Protein AF-A0A3E4WNF4-F1 (afdb_monomer_lite)

pLDDT: mean 81.32, std 9.63, range [61.69, 94.94]

Foldseek 3Di:
DVVCCCPVVVNCVVVVVVLVVVVVVLVVQVEAEEFQAPDPDDDDPPHYHHYDDSPVVQCVPVVNRSDGPD

Organism: NCBI:txid39491

Sequence (70 aa):
PLYDEIYNKHNRSYFEALEVKAEKMAKKYDCAFVDNEMPYGRVPQGHPVIVDYFYHEEIRGTENTGKRNR

Secondary structure (DSSP, 8-state):
-HHHHHHTS---HHHHHHHHHHHHHHHHTT--EEES-S---PPPTT-PPEEE-TTTTTTTTTTT------

Radius of gyration: 13.79 Å; chains: 1; bounding box: 31×30×34 Å

Structure (mmCIF, N/CA/C/O backbone):
data_AF-A0A3E4WNF4-F1
#
_entry.id   AF-A0A3E4WNF4-F1
#
loop_
_atom_site.group_PDB
_atom_site.id
_atom_site.type_symbol
_atom_site.label_atom_id
_atom_site.label_alt_id
_atom_site.label_comp_id
_atom_site.label_asym_id
_atom_site.label_entity_id
_atom_site.label_seq_id
_atom_site.pdbx_PDB_ins_code
_atom_site.Cartn_x
_atom_site.Cartn_y
_atom_site.Cartn_z
_atom_site.occupancy
_atom_site.B_iso_or_equiv
_atom_site.auth_seq_id
_atom_site.auth_comp_id
_atom_site.auth_asym_id
_atom_site.auth_atom_id
_atom_site.pdbx_PDB_model_num
ATOM 1 N N . PRO A 1 1 ? 6.148 6.228 -20.178 1.00 81.44 1 PRO A N 1
ATOM 2 C CA . PRO A 1 1 ? 4.843 6.382 -19.484 1.00 81.44 1 PRO A CA 1
ATOM 3 C C . PRO A 1 1 ? 4.890 5.602 -18.163 1.00 81.44 1 PRO A C 1
ATOM 5 O O . PRO A 1 1 ? 5.706 4.696 -18.060 1.00 81.44 1 PRO A O 1
ATOM 8 N N . LEU A 1 2 ? 4.053 5.937 -17.177 1.00 83.38 2 LEU A N 1
ATOM 9 C CA . LEU A 1 2 ? 4.161 5.435 -15.796 1.00 83.38 2 LEU A CA 1
ATOM 10 C C . LEU A 1 2 ? 4.232 3.898 -15.670 1.00 83.38 2 LEU A C 1
ATOM 12 O O . LEU A 1 2 ? 5.017 3.377 -14.888 1.00 83.38 2 LEU A O 1
ATOM 16 N N . TYR A 1 3 ? 3.466 3.170 -16.486 1.00 83.94 3 TYR A N 1
ATOM 17 C CA . TYR A 1 3 ? 3.500 1.703 -16.523 1.00 83.94 3 TYR A CA 1
ATOM 18 C C . TYR A 1 3 ? 4.903 1.146 -16.829 1.00 83.94 3 TYR A C 1
ATOM 20 O O . TYR A 1 3 ? 5.353 0.205 -16.186 1.00 83.94 3 TYR A O 1
ATOM 28 N N . ASP A 1 4 ? 5.607 1.753 -17.788 1.00 87.19 4 ASP A N 1
ATOM 29 C CA . ASP A 1 4 ? 6.967 1.361 -18.183 1.00 87.19 4 ASP A CA 1
ATOM 30 C C . ASP A 1 4 ? 7.975 1.609 -17.053 1.00 87.19 4 ASP A C 1
ATOM 32 O O . ASP A 1 4 ? 8.837 0.780 -16.783 1.00 87.19 4 ASP A O 1
ATOM 36 N N . GLU A 1 5 ? 7.835 2.724 -16.338 1.00 86.94 5 GLU A N 1
ATOM 37 C CA . GLU A 1 5 ? 8.703 3.037 -15.201 1.00 86.94 5 GLU A CA 1
ATOM 38 C C . GLU A 1 5 ? 8.527 2.026 -14.068 1.00 86.94 5 GLU A C 1
ATOM 40 O O . GLU A 1 5 ? 9.515 1.555 -13.509 1.00 86.94 5 GLU A O 1
ATOM 45 N N . ILE A 1 6 ? 7.285 1.647 -13.780 1.00 84.19 6 ILE A N 1
ATOM 46 C CA . ILE A 1 6 ? 6.960 0.721 -12.697 1.00 84.19 6 ILE A CA 1
ATOM 47 C C . ILE A 1 6 ? 7.389 -0.709 -13.036 1.00 84.19 6 ILE A C 1
ATOM 49 O O . ILE A 1 6 ? 8.104 -1.327 -12.252 1.00 84.19 6 ILE A O 1
ATOM 53 N N . TYR A 1 7 ? 6.989 -1.232 -14.198 1.00 82.00 7 TYR A N 1
ATOM 54 C CA . TYR A 1 7 ? 7.158 -2.655 -14.508 1.00 82.00 7 TYR A CA 1
ATOM 55 C C . TYR A 1 7 ? 8.439 -2.972 -15.284 1.00 82.00 7 TYR A C 1
ATOM 57 O O . TYR A 1 7 ? 9.055 -4.002 -15.032 1.00 82.00 7 TYR A O 1
ATOM 65 N N . ASN A 1 8 ? 8.879 -2.095 -16.194 1.00 85.75 8 ASN A N 1
ATOM 66 C CA . ASN A 1 8 ? 10.075 -2.353 -17.009 1.00 85.75 8 ASN A CA 1
ATOM 67 C C . ASN A 1 8 ? 11.347 -1.771 -16.382 1.00 85.75 8 ASN A C 1
ATOM 69 O O . ASN A 1 8 ? 12.429 -2.323 -16.566 1.00 85.75 8 ASN A O 1
ATOM 73 N N . LYS A 1 9 ? 11.237 -0.659 -15.641 1.00 88.56 9 LYS A N 1
ATOM 74 C CA . LYS A 1 9 ? 12.373 -0.038 -14.931 1.00 88.56 9 LYS A CA 1
ATOM 75 C C . LYS A 1 9 ? 12.393 -0.338 -13.433 1.00 88.56 9 LYS A 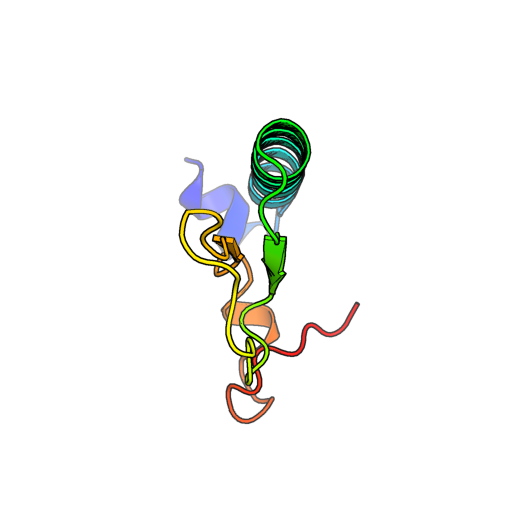C 1
ATOM 77 O O . LYS A 1 9 ? 13.285 0.152 -12.745 1.00 88.56 9 LYS A O 1
ATOM 82 N N . HIS A 1 10 ? 11.426 -1.113 -12.935 1.00 82.75 10 HIS A N 1
ATOM 83 C CA . HIS A 1 10 ? 11.279 -1.471 -11.521 1.00 82.75 10 HIS A CA 1
ATOM 84 C C . HIS A 1 10 ? 11.261 -0.261 -10.569 1.00 82.75 10 HIS A C 1
ATOM 86 O O . HIS A 1 10 ? 11.647 -0.364 -9.404 1.00 82.75 10 HIS A O 1
ATOM 92 N N . ASN A 1 11 ? 10.815 0.903 -11.052 1.00 86.94 11 ASN A N 1
ATOM 93 C CA . ASN A 1 11 ? 10.734 2.116 -10.254 1.00 86.94 11 ASN A CA 1
ATOM 94 C C . ASN A 1 11 ? 9.424 2.138 -9.457 1.00 86.94 11 ASN A C 1
ATOM 96 O O . ASN A 1 11 ? 8.351 2.436 -9.983 1.00 86.94 11 ASN A O 1
ATOM 100 N N . ARG A 1 12 ? 9.534 1.860 -8.158 1.00 84.69 12 ARG A N 1
ATOM 101 C CA . ARG A 1 12 ? 8.399 1.784 -7.228 1.00 84.69 12 ARG A CA 1
ATOM 102 C C . ARG A 1 12 ? 8.078 3.106 -6.536 1.00 84.69 12 ARG A C 1
ATOM 104 O O . ARG A 1 12 ? 7.082 3.173 -5.821 1.00 84.69 12 ARG A O 1
ATOM 111 N N . SER A 1 13 ? 8.835 4.175 -6.793 1.00 89.31 13 SER A N 1
ATOM 112 C CA . SER A 1 13 ? 8.667 5.460 -6.099 1.00 89.31 13 SER A CA 1
ATOM 113 C C . SER A 1 13 ? 7.265 6.052 -6.249 1.00 89.31 13 SER A C 1
ATOM 115 O O . SER A 1 13 ? 6.788 6.764 -5.367 1.00 89.31 13 SER A O 1
ATOM 117 N N . TYR A 1 14 ? 6.570 5.748 -7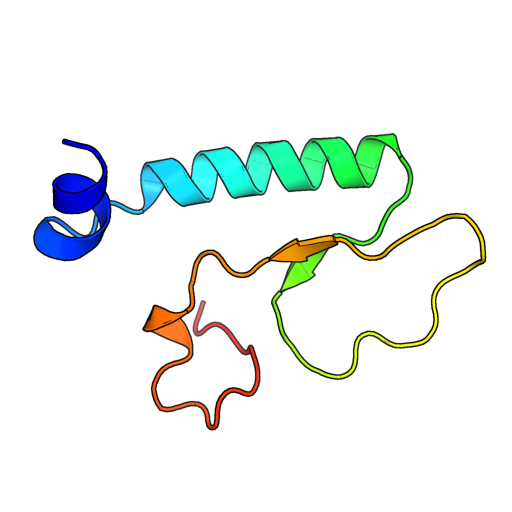.349 1.00 89.00 14 TYR A N 1
ATOM 118 C CA . TYR A 1 14 ? 5.175 6.148 -7.516 1.00 89.00 14 TYR A CA 1
ATOM 119 C C . TYR A 1 14 ? 4.234 5.442 -6.526 1.00 89.00 14 TYR A C 1
ATOM 121 O O . TYR A 1 14 ? 3.387 6.101 -5.920 1.00 89.00 14 TYR A O 1
ATOM 129 N N . PHE A 1 15 ? 4.391 4.127 -6.339 1.00 88.75 15 PHE A N 1
ATOM 130 C CA . PHE A 1 15 ? 3.595 3.358 -5.380 1.00 88.75 15 PHE A CA 1
ATOM 131 C C . PHE A 1 15 ? 3.933 3.736 -3.941 1.00 88.75 15 PHE A C 1
ATOM 133 O O . PHE A 1 15 ? 3.014 3.983 -3.171 1.00 88.75 15 PHE A O 1
ATOM 140 N N . GLU A 1 16 ? 5.210 3.929 -3.611 1.00 89.31 16 GLU A N 1
ATOM 141 C CA . GLU A 1 16 ? 5.632 4.413 -2.288 1.00 89.31 16 GLU A CA 1
ATOM 142 C C . GLU A 1 16 ? 5.005 5.780 -1.961 1.00 89.31 16 GLU A C 1
ATOM 144 O O . GLU A 1 16 ? 4.493 6.016 -0.865 1.00 89.31 16 GLU A O 1
ATOM 149 N N . ALA A 1 17 ? 4.976 6.696 -2.936 1.00 92.38 17 ALA A N 1
ATOM 150 C CA . ALA A 1 17 ? 4.344 8.000 -2.758 1.00 92.38 17 ALA A CA 1
ATOM 151 C C . ALA A 1 17 ? 2.817 7.905 -2.583 1.00 92.38 17 ALA A C 1
ATOM 153 O O . ALA A 1 17 ? 2.229 8.733 -1.878 1.00 92.38 17 ALA A O 1
ATOM 154 N N . LEU A 1 18 ? 2.162 6.933 -3.228 1.00 91.62 18 LEU A N 1
ATOM 155 C CA . LEU A 1 18 ? 0.736 6.655 -3.042 1.00 91.62 18 LEU A CA 1
ATOM 156 C C . LEU A 1 18 ? 0.451 6.015 -1.683 1.00 91.62 18 LEU A C 1
ATOM 158 O O . LEU A 1 18 ? -0.473 6.463 -1.008 1.00 91.62 18 LEU A O 1
ATOM 162 N N . GLU A 1 19 ? 1.263 5.050 -1.261 1.00 91.62 19 GLU A N 1
ATOM 163 C CA . GLU A 1 19 ? 1.187 4.372 0.037 1.00 91.62 19 GLU A CA 1
ATOM 164 C C . GLU A 1 19 ? 1.267 5.400 1.174 1.00 91.62 19 GLU A C 1
ATOM 166 O O . GLU A 1 19 ? 0.366 5.483 2.004 1.00 91.62 19 GLU A O 1
ATOM 171 N N . VAL A 1 20 ? 2.241 6.318 1.130 1.00 92.94 20 VAL A N 1
ATOM 172 C CA . VAL A 1 20 ? 2.368 7.406 2.119 1.00 92.94 20 VAL A CA 1
ATOM 173 C C . VAL A 1 20 ? 1.145 8.331 2.132 1.00 92.94 20 VAL A C 1
ATOM 175 O O . VAL A 1 20 ? 0.739 8.824 3.189 1.00 92.94 20 VAL A O 1
ATOM 178 N N . LYS A 1 21 ? 0.549 8.623 0.970 1.00 94.31 21 LYS A N 1
ATOM 179 C CA . LYS A 1 21 ? -0.668 9.450 0.899 1.00 94.31 21 LYS A CA 1
ATOM 180 C C . LYS A 1 21 ? -1.878 8.716 1.476 1.00 94.31 21 LYS A C 1
ATOM 182 O O . LYS A 1 21 ? -2.647 9.334 2.213 1.00 94.31 21 LYS A O 1
ATOM 187 N N . ALA A 1 22 ? -2.033 7.435 1.156 1.00 91.62 22 ALA A N 1
ATOM 188 C CA . ALA A 1 22 ? -3.116 6.595 1.649 1.00 91.62 22 ALA A CA 1
ATOM 189 C C . ALA A 1 22 ? -3.006 6.388 3.164 1.00 91.62 22 ALA A C 1
ATOM 191 O O . ALA A 1 22 ? -3.980 6.616 3.874 1.00 91.62 22 ALA A O 1
ATOM 192 N N . GLU A 1 23 ? -1.812 6.096 3.680 1.00 92.06 23 GLU A N 1
ATOM 193 C CA . GLU A 1 23 ? -1.562 5.932 5.112 1.00 92.06 23 GLU A CA 1
ATOM 194 C C . GLU A 1 23 ? -1.862 7.227 5.888 1.00 92.06 23 GLU A C 1
ATOM 196 O O . GLU A 1 23 ? -2.513 7.205 6.934 1.00 92.06 23 GLU A O 1
ATOM 201 N N . LYS A 1 24 ? -1.457 8.391 5.359 1.00 94.94 24 LYS A N 1
ATOM 202 C CA . LYS A 1 24 ? -1.805 9.696 5.951 1.00 94.94 24 LYS A CA 1
ATOM 203 C C . LYS A 1 24 ? -3.312 9.935 5.975 1.00 94.94 24 LYS A C 1
ATOM 205 O O . LYS A 1 24 ? -3.823 10.492 6.946 1.00 94.94 24 LYS A O 1
ATOM 210 N N . MET A 1 25 ? -4.018 9.541 4.916 1.00 93.44 25 MET A N 1
ATOM 211 C CA . MET A 1 25 ? -5.474 9.636 4.858 1.00 93.44 25 MET A CA 1
ATOM 212 C C . MET A 1 25 ? -6.122 8.699 5.882 1.00 93.44 25 MET A C 1
ATOM 214 O O . MET A 1 25 ? -6.974 9.147 6.641 1.00 93.44 25 MET A O 1
ATOM 218 N N . ALA A 1 26 ? -5.673 7.448 5.962 1.00 92.31 26 ALA A N 1
ATOM 219 C CA . ALA A 1 26 ? -6.170 6.461 6.912 1.00 92.31 26 ALA A CA 1
ATOM 220 C C . ALA A 1 26 ? -6.012 6.951 8.358 1.00 92.31 26 ALA A C 1
ATOM 222 O O . ALA A 1 26 ? -6.991 7.016 9.095 1.00 92.31 26 ALA A O 1
ATOM 223 N N . LYS A 1 27 ? -4.815 7.442 8.716 1.00 91.44 27 LYS A N 1
ATOM 224 C CA . LYS A 1 27 ? -4.527 8.036 10.033 1.00 91.44 27 LYS A CA 1
ATOM 225 C C . LYS A 1 27 ? -5.416 9.238 10.351 1.00 91.44 27 LYS A C 1
ATOM 227 O O . LYS A 1 27 ? -5.831 9.405 11.490 1.00 91.44 27 LYS A O 1
ATOM 232 N N . LYS A 1 28 ? -5.727 10.079 9.358 1.00 94.25 28 LYS A N 1
ATOM 233 C CA . LYS A 1 28 ? -6.609 11.244 9.542 1.00 94.25 28 LYS A CA 1
ATOM 234 C C . LYS A 1 28 ? -8.044 10.843 9.909 1.00 94.25 28 LYS A C 1
ATOM 236 O O . LYS A 1 28 ? -8.699 11.586 10.632 1.00 94.25 28 LYS A O 1
ATOM 241 N N . TYR A 1 29 ? -8.526 9.718 9.388 1.00 90.06 29 TYR A N 1
ATOM 242 C CA . TYR A 1 29 ? -9.890 9.221 9.602 1.00 90.06 29 TYR A CA 1
ATOM 243 C C . TYR A 1 29 ? -9.960 8.052 10.595 1.00 90.06 29 TYR A C 1
ATOM 245 O O . TYR A 1 29 ? -10.987 7.385 10.656 1.00 90.06 29 TYR A O 1
ATOM 253 N N . ASP A 1 30 ? -8.882 7.794 11.342 1.00 88.94 30 ASP A N 1
ATOM 254 C CA . ASP A 1 30 ? -8.777 6.680 12.296 1.00 88.94 30 ASP A CA 1
ATOM 255 C C . ASP A 1 30 ? -9.124 5.307 11.679 1.00 88.94 30 ASP A C 1
ATOM 257 O O . ASP A 1 30 ? -9.743 4.437 12.285 1.00 88.94 30 ASP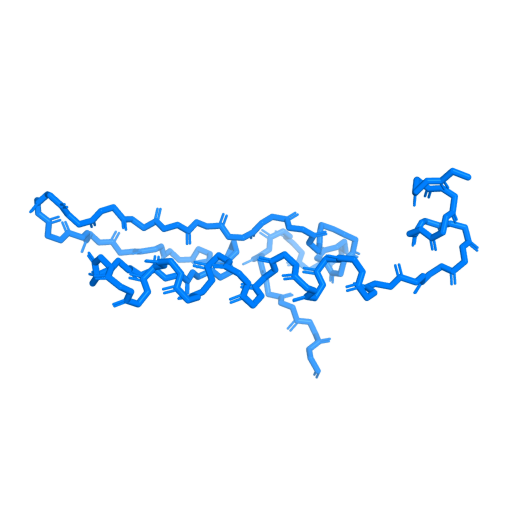 A O 1
ATOM 261 N N . CYS A 1 31 ? -8.758 5.124 10.410 1.00 89.62 31 CYS A N 1
ATOM 262 C CA . CYS A 1 31 ? -8.975 3.890 9.663 1.00 89.62 31 CYS A CA 1
ATOM 263 C C . CYS A 1 31 ? -7.692 3.056 9.639 1.00 89.62 31 CYS A C 1
ATOM 265 O O . CYS A 1 31 ? -6.587 3.593 9.516 1.00 89.62 31 CYS A O 1
ATOM 267 N N . ALA A 1 32 ? -7.831 1.732 9.697 1.00 87.56 32 ALA A N 1
ATOM 268 C CA . ALA A 1 32 ? -6.696 0.834 9.526 1.00 87.56 32 ALA A CA 1
ATOM 269 C C . ALA A 1 32 ? -6.221 0.860 8.064 1.00 87.56 32 ALA A C 1
ATOM 271 O O . ALA A 1 32 ? -7.041 0.799 7.148 1.00 87.56 32 ALA A O 1
ATOM 272 N N . PHE A 1 33 ? -4.908 0.930 7.853 1.00 89.25 33 PHE A N 1
ATOM 273 C CA . PHE A 1 33 ? -4.265 0.744 6.552 1.00 89.25 33 PHE A CA 1
ATOM 274 C C . PHE A 1 33 ? -3.377 -0.492 6.650 1.00 89.25 33 PHE A C 1
ATOM 276 O O . PHE A 1 33 ? -2.464 -0.516 7.474 1.00 89.25 33 PHE A O 1
ATOM 283 N N . VAL A 1 34 ? -3.697 -1.531 5.886 1.00 85.38 34 VAL A N 1
ATOM 284 C CA . VAL A 1 34 ? -3.054 -2.846 5.991 1.00 85.38 34 VAL A CA 1
ATOM 285 C C . VAL A 1 34 ? -2.661 -3.355 4.614 1.00 85.38 34 VAL A C 1
ATOM 287 O O . VAL A 1 34 ? -3.347 -3.079 3.631 1.00 85.38 34 VAL A O 1
ATOM 290 N N . ASP A 1 35 ? -1.585 -4.132 4.544 1.00 83.50 35 ASP A N 1
ATOM 291 C CA . ASP A 1 35 ? -1.301 -4.941 3.362 1.00 83.50 35 ASP A CA 1
ATOM 292 C C . ASP A 1 35 ? -2.409 -5.991 3.173 1.00 83.50 35 ASP A C 1
ATOM 294 O O . ASP A 1 35 ? -3.156 -6.297 4.105 1.00 83.50 35 ASP A O 1
ATOM 298 N N . ASN A 1 36 ? -2.502 -6.589 1.984 1.00 77.44 36 ASN A N 1
ATOM 299 C CA . ASN A 1 36 ? -3.445 -7.669 1.676 1.00 77.44 36 ASN A CA 1
ATOM 300 C C . ASN A 1 36 ? -3.170 -8.987 2.452 1.00 77.44 36 ASN A C 1
ATOM 302 O O . ASN A 1 36 ? -3.514 -10.064 1.973 1.00 77.44 36 ASN A O 1
ATOM 306 N N . GLU A 1 37 ? -2.622 -8.942 3.667 1.00 72.69 37 GLU A N 1
ATOM 307 C CA . GLU A 1 37 ? -2.435 -10.092 4.558 1.00 72.69 37 GLU A CA 1
ATOM 308 C C . GLU A 1 37 ? -3.734 -10.519 5.255 1.00 72.69 37 GLU A C 1
ATOM 310 O O . GLU A 1 37 ? -4.284 -9.810 6.097 1.00 72.69 37 GLU A O 1
ATOM 315 N N . MET A 1 38 ? -4.232 -11.714 4.936 1.00 66.88 38 MET A N 1
ATOM 316 C CA . MET A 1 38 ? -5.416 -12.264 5.603 1.00 66.88 38 MET A C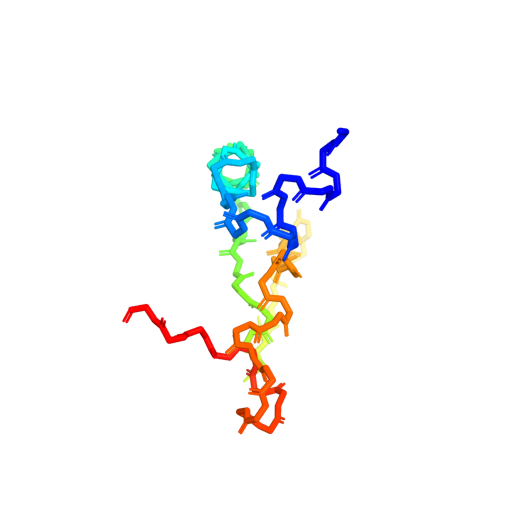A 1
ATOM 317 C C . MET A 1 38 ? -5.048 -12.910 6.951 1.00 66.88 38 MET A C 1
ATOM 319 O O . MET A 1 38 ? -4.041 -13.618 7.018 1.00 66.88 38 MET A O 1
ATOM 323 N N . PRO A 1 39 ? -5.888 -12.784 8.003 1.00 73.75 39 PRO A N 1
ATOM 324 C CA . PRO A 1 39 ? -7.216 -12.154 8.042 1.00 73.75 39 PRO A CA 1
ATOM 325 C C . PRO A 1 39 ? -7.221 -10.705 8.579 1.00 73.75 39 PRO A C 1
ATOM 327 O O . PRO A 1 39 ? -6.595 -10.408 9.590 1.00 73.75 39 PRO A O 1
ATOM 330 N N . TYR A 1 40 ? -8.062 -9.830 8.011 1.00 67.31 40 TYR A N 1
ATOM 331 C CA . TYR A 1 40 ? -8.160 -8.408 8.418 1.00 67.31 40 TYR A CA 1
ATOM 332 C C . TYR A 1 40 ? -8.961 -8.135 9.707 1.00 67.31 40 TYR A C 1
ATOM 334 O O . TYR A 1 40 ? -9.146 -6.983 10.092 1.00 67.31 40 TYR A O 1
ATOM 342 N N . GLY A 1 41 ? -9.452 -9.177 10.387 1.00 71.12 41 GLY A N 1
ATOM 343 C CA . GLY A 1 41 ? -10.292 -9.041 11.582 1.00 71.12 41 GLY A CA 1
ATOM 344 C C . GLY A 1 41 ? -11.641 -8.340 11.331 1.00 71.12 41 GLY A C 1
ATOM 345 O O . GLY A 1 41 ? -11.989 -7.971 10.211 1.00 71.12 41 GLY A O 1
ATOM 346 N N . ARG A 1 42 ? -12.452 -8.185 12.387 1.00 74.25 42 ARG A N 1
ATOM 347 C CA . ARG A 1 42 ? -13.660 -7.340 12.357 1.00 74.25 42 ARG A CA 1
ATOM 348 C C . ARG A 1 42 ? -13.288 -5.930 12.790 1.00 74.25 42 ARG A C 1
ATOM 350 O O . ARG A 1 42 ? -12.702 -5.768 13.857 1.00 74.25 42 ARG A O 1
ATOM 357 N N . VAL A 1 43 ? -13.705 -4.932 12.018 1.00 77.44 43 VAL A N 1
ATOM 358 C CA . VAL A 1 43 ? -13.531 -3.524 12.385 1.00 77.44 43 VAL A CA 1
ATOM 359 C C . VAL A 1 43 ? -14.769 -2.917 13.037 1.00 77.44 43 VAL A C 1
ATOM 361 O O . VAL A 1 43 ? -15.887 -3.384 12.785 1.00 77.44 43 VAL A O 1
ATOM 364 N N . PRO A 1 44 ? -14.588 -1.875 13.871 1.00 79.31 44 PRO A N 1
ATOM 365 C CA . PRO A 1 44 ? -15.692 -1.085 14.392 1.00 79.31 44 PRO A CA 1
ATOM 366 C C . PRO A 1 44 ? -16.579 -0.542 13.267 1.00 79.31 44 PRO A C 1
ATOM 368 O O . PRO A 1 44 ? -16.107 -0.156 12.195 1.00 79.31 44 PRO A O 1
ATOM 371 N N . GLN A 1 45 ? -17.883 -0.463 13.527 1.00 80.25 45 GLN A N 1
ATOM 372 C CA . GLN A 1 45 ? -18.815 0.173 12.603 1.00 80.25 45 GLN A CA 1
ATOM 373 C C . GLN A 1 45 ? -18.388 1.630 12.352 1.00 80.25 45 GLN A C 1
ATOM 375 O O . GLN A 1 45 ? -18.103 2.374 13.289 1.00 80.25 45 GLN A O 1
ATOM 380 N N . GLY A 1 46 ? -18.330 2.029 11.081 1.00 84.06 46 GLY A N 1
ATOM 381 C CA . GLY A 1 46 ? -17.925 3.378 10.670 1.00 84.06 46 GLY A CA 1
ATOM 382 C C . GLY A 1 46 ? -16.425 3.576 10.425 1.00 84.06 46 GLY A C 1
ATOM 383 O O . GLY A 1 46 ? -16.064 4.624 9.906 1.00 84.06 46 GLY A O 1
ATOM 384 N N . HIS A 1 47 ? -15.576 2.582 10.715 1.00 85.19 47 HIS A N 1
ATOM 385 C CA . HIS A 1 47 ? -14.125 2.656 10.502 1.00 85.19 47 HIS A CA 1
ATOM 386 C C . HIS A 1 47 ? -13.683 1.536 9.548 1.00 85.19 47 HIS A C 1
ATOM 388 O O . HIS A 1 47 ? -13.334 0.444 10.000 1.00 85.19 47 HIS A O 1
ATOM 394 N N . PRO A 1 48 ? -13.777 1.739 8.219 1.00 86.44 48 PRO A N 1
ATOM 395 C CA . PRO A 1 48 ? -13.375 0.721 7.255 1.00 86.44 48 PRO A CA 1
ATOM 396 C C . PRO A 1 48 ? -11.865 0.446 7.317 1.00 86.44 48 PRO A C 1
ATOM 398 O O . PRO A 1 48 ? -11.068 1.312 7.675 1.00 86.44 48 PRO A O 1
ATOM 401 N N . VAL A 1 49 ? -11.473 -0.761 6.908 1.00 85.56 49 VAL A N 1
ATOM 402 C CA . VAL A 1 49 ? -10.070 -1.090 6.619 1.00 85.56 49 VAL A CA 1
ATOM 403 C C . VAL A 1 49 ? -9.761 -0.683 5.185 1.00 85.56 49 VAL A C 1
ATOM 405 O O . VAL A 1 49 ? -10.499 -1.036 4.264 1.00 85.56 49 VAL A O 1
ATOM 408 N N . ILE A 1 50 ? -8.657 0.024 4.993 1.00 88.00 50 ILE A N 1
ATOM 409 C CA . ILE A 1 50 ? -8.067 0.283 3.685 1.00 88.00 50 ILE A CA 1
ATOM 410 C C . ILE A 1 50 ? -7.001 -0.788 3.453 1.00 88.00 50 ILE A C 1
ATOM 412 O O . ILE A 1 50 ? -6.072 -0.914 4.248 1.00 88.00 50 ILE A O 1
ATOM 416 N N . VAL A 1 51 ? -7.152 -1.564 2.382 1.00 86.19 51 VAL A N 1
ATOM 417 C CA . VAL A 1 51 ? -6.236 -2.657 2.034 1.00 86.19 51 VAL A CA 1
ATOM 418 C C . VAL A 1 51 ? -5.365 -2.233 0.853 1.00 86.19 51 VAL A C 1
ATOM 420 O O . VAL A 1 51 ? -5.896 -1.815 -0.179 1.00 86.19 51 VAL A O 1
ATOM 423 N N . ASP A 1 52 ? -4.047 -2.333 1.006 1.00 87.62 52 ASP A N 1
ATOM 424 C CA . ASP A 1 52 ? -3.067 -2.044 -0.040 1.00 87.62 52 ASP A CA 1
ATOM 425 C C . ASP A 1 52 ? -2.856 -3.259 -0.964 1.00 87.62 52 ASP A C 1
ATOM 427 O O . ASP A 1 52 ? -2.579 -4.374 -0.518 1.00 87.62 52 ASP A O 1
ATOM 431 N N . TYR A 1 53 ? -2.979 -3.020 -2.273 1.00 83.94 53 TYR A N 1
ATOM 432 C CA . TYR A 1 53 ? -2.800 -3.997 -3.354 1.00 83.94 53 TYR A CA 1
ATOM 433 C C . TYR A 1 53 ? -1.659 -3.629 -4.322 1.00 83.94 53 TYR A C 1
ATOM 435 O O . TYR A 1 53 ? -1.480 -4.299 -5.342 1.00 83.94 53 TYR A O 1
ATOM 443 N N . PHE A 1 54 ? -0.887 -2.570 -4.057 1.00 82.00 54 PHE A N 1
ATOM 444 C CA . PHE A 1 54 ? 0.096 -2.038 -5.010 1.00 82.00 54 PHE A CA 1
ATOM 445 C C . PHE A 1 54 ? 1.234 -3.017 -5.336 1.00 82.00 54 PHE A C 1
ATOM 447 O O . PHE A 1 54 ? 1.813 -2.944 -6.419 1.00 82.00 54 PHE A O 1
ATOM 454 N N . TYR A 1 55 ? 1.516 -3.974 -4.450 1.00 77.00 55 TYR A N 1
ATOM 455 C CA . TYR A 1 55 ? 2.693 -4.843 -4.524 1.00 77.00 55 TYR A CA 1
ATOM 456 C C . TYR A 1 55 ? 2.371 -6.301 -4.890 1.00 77.00 55 TYR A C 1
ATOM 458 O O . TYR A 1 55 ? 3.015 -7.227 -4.402 1.00 77.00 55 TYR A O 1
ATOM 466 N N . HIS A 1 56 ? 1.401 -6.528 -5.786 1.00 70.81 56 HIS A N 1
ATOM 467 C CA . HIS A 1 56 ? 0.991 -7.882 -6.212 1.00 70.81 56 HIS A CA 1
ATOM 468 C C . HIS A 1 56 ? 2.127 -8.744 -6.804 1.00 70.81 56 HIS A C 1
ATOM 470 O O . HIS A 1 56 ? 2.072 -9.973 -6.749 1.00 70.81 56 HIS A O 1
ATOM 476 N N . GLU A 1 57 ? 3.193 -8.126 -7.313 1.00 69.19 57 GLU A N 1
ATOM 477 C CA . GLU A 1 57 ? 4.369 -8.851 -7.799 1.00 69.19 57 GLU A CA 1
ATOM 478 C C . GLU A 1 57 ? 5.237 -9.421 -6.668 1.00 69.19 57 GLU A C 1
ATOM 480 O O . GLU A 1 57 ? 5.840 -10.475 -6.852 1.00 69.19 57 GLU A O 1
ATOM 485 N N . GLU A 1 58 ? 5.276 -8.779 -5.494 1.00 69.69 58 GLU A N 1
ATOM 486 C CA . GLU A 1 58 ? 6.078 -9.228 -4.338 1.00 69.69 58 GLU A CA 1
ATOM 487 C C . GLU A 1 58 ? 5.462 -10.442 -3.630 1.00 69.69 58 GLU A C 1
ATOM 489 O O . GLU A 1 58 ? 6.156 -11.192 -2.947 1.00 69.69 58 GLU A O 1
ATOM 494 N N . ILE A 1 59 ? 4.160 -10.646 -3.833 1.00 64.12 59 ILE A N 1
ATOM 495 C CA . ILE A 1 59 ? 3.366 -11.767 -3.313 1.00 64.12 59 ILE A CA 1
ATOM 496 C C . ILE A 1 59 ? 3.249 -12.932 -4.313 1.00 64.12 59 ILE A C 1
ATOM 498 O O . ILE A 1 59 ? 2.672 -13.978 -3.998 1.00 64.12 59 ILE A O 1
ATOM 502 N N . ARG A 1 60 ? 3.835 -12.823 -5.519 1.00 65.81 60 ARG A N 1
ATOM 503 C CA . ARG A 1 60 ? 3.936 -13.974 -6.434 1.00 65.81 60 ARG A CA 1
ATOM 504 C C . ARG A 1 60 ? 4.837 -15.040 -5.809 1.00 65.81 60 ARG A C 1
ATOM 506 O O . ARG A 1 60 ? 6.018 -14.816 -5.581 1.00 65.81 60 ARG A O 1
ATOM 513 N N . GLY A 1 61 ? 4.276 -16.225 -5.575 1.00 65.44 61 GLY A N 1
ATOM 514 C CA . GLY A 1 61 ? 4.993 -17.362 -4.987 1.00 65.44 61 GLY A CA 1
ATOM 515 C C . GLY A 1 61 ? 4.867 -17.489 -3.465 1.00 65.44 61 GLY A C 1
ATOM 516 O O . GLY A 1 61 ? 5.327 -18.486 -2.923 1.00 65.44 61 GLY A O 1
ATOM 517 N N . THR A 1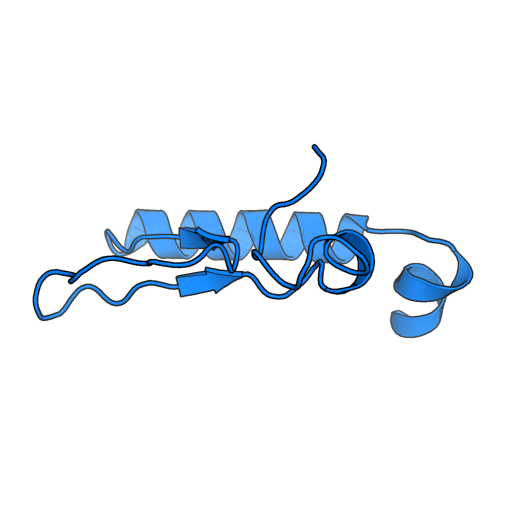 62 ? 4.195 -16.555 -2.781 1.00 63.31 62 THR A N 1
ATOM 518 C CA . THR A 1 62 ? 3.938 -16.623 -1.327 1.00 63.31 62 THR A CA 1
ATOM 519 C C . THR A 1 62 ? 2.550 -17.184 -1.001 1.00 63.31 62 THR A C 1
ATOM 521 O O . THR A 1 62 ? 1.919 -16.766 -0.034 1.00 63.31 62 THR A O 1
ATOM 524 N N . GLU A 1 63 ? 2.025 -18.078 -1.847 1.00 71.19 63 GLU A N 1
ATOM 525 C CA . GLU A 1 63 ? 0.662 -18.637 -1.736 1.00 71.19 63 GLU A CA 1
ATOM 526 C C . GLU A 1 63 ? -0.451 -17.569 -1.680 1.00 71.19 63 GLU A C 1
ATOM 528 O O . GLU A 1 63 ? -1.552 -17.831 -1.203 1.00 71.19 63 GLU A O 1
ATOM 533 N N . ASN A 1 64 ? -0.175 -16.358 -2.186 1.00 64.75 64 ASN A N 1
ATOM 534 C CA . ASN A 1 64 ? -1.077 -15.205 -2.114 1.00 64.75 64 ASN A CA 1
ATOM 535 C C . ASN A 1 64 ? -1.461 -14.825 -0.669 1.00 64.75 64 ASN A C 1
ATOM 537 O O . ASN A 1 64 ? -2.548 -14.313 -0.416 1.00 64.75 64 ASN A O 1
ATOM 541 N N . THR A 1 65 ? -0.553 -15.064 0.283 1.00 67.44 65 THR A N 1
ATOM 542 C CA . THR A 1 65 ? -0.735 -14.729 1.706 1.00 67.44 65 THR A CA 1
ATOM 543 C C . THR A 1 65 ? -0.838 -13.232 1.973 1.00 67.44 65 THR A C 1
ATOM 545 O O . THR A 1 65 ? -1.152 -12.849 3.093 1.00 67.44 65 THR A O 1
ATOM 548 N N . GLY A 1 66 ? -0.553 -12.381 0.981 1.00 66.31 66 GLY A N 1
ATOM 549 C CA . GLY A 1 66 ? -0.482 -10.932 1.165 1.00 66.31 66 GLY A CA 1
ATOM 550 C C . GLY A 1 66 ? 0.836 -10.447 1.758 1.00 66.31 66 GLY A C 1
ATOM 551 O O . GLY A 1 66 ? 1.076 -9.244 1.779 1.00 66.31 66 GLY A O 1
ATOM 552 N N . LYS A 1 67 ? 1.702 -11.374 2.194 1.00 69.31 67 LYS A N 1
ATOM 553 C CA . LYS A 1 67 ? 2.924 -11.048 2.915 1.00 69.31 67 LYS A CA 1
ATOM 554 C C . LYS A 1 67 ? 4.006 -10.504 2.003 1.00 69.31 67 LYS A C 1
ATOM 556 O O . LYS A 1 67 ? 4.492 -11.206 1.114 1.00 69.31 67 LYS A O 1
ATOM 561 N N . ARG A 1 68 ? 4.403 -9.259 2.263 1.00 70.56 68 ARG A N 1
ATOM 562 C CA . ARG A 1 68 ? 5.497 -8.584 1.560 1.00 70.56 68 ARG A CA 1
ATOM 563 C C . ARG A 1 68 ? 6.838 -9.004 2.154 1.00 70.56 68 ARG A C 1
ATOM 565 O O . ARG A 1 68 ? 7.017 -9.031 3.371 1.00 70.56 68 ARG A O 1
ATOM 572 N N . ASN A 1 69 ? 7.796 -9.308 1.285 1.00 64.94 69 ASN A N 1
ATOM 573 C CA . ASN A 1 69 ? 9.186 -9.520 1.680 1.00 64.94 69 ASN A CA 1
ATOM 574 C C . ASN A 1 69 ? 9.870 -8.148 1.760 1.00 64.94 69 ASN A C 1
ATOM 576 O O . ASN A 1 69 ? 10.388 -7.666 0.755 1.00 64.94 69 ASN A O 1
ATOM 580 N N .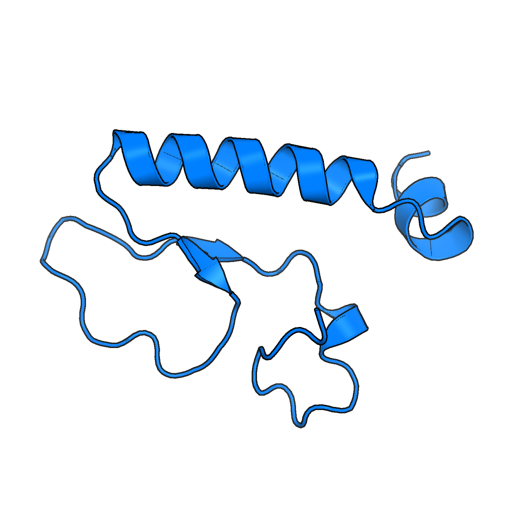 ARG A 1 70 ? 9.777 -7.498 2.924 1.00 61.69 70 ARG A N 1
ATOM 581 C CA . ARG A 1 70 ? 10.456 -6.224 3.212 1.00 61.69 70 ARG A CA 1
ATOM 582 C C . ARG A 1 70 ? 11.935 -6.414 3.525 1.00 61.69 70 ARG A C 1
ATOM 584 O O . ARG A 1 70 ? 12.268 -7.423 4.186 1.00 61.69 70 ARG A O 1
#